Protein AF-X0X0L5-F1 (afdb_monomer_lite)

Structure (mmCIF, N/CA/C/O backbone):
data_AF-X0X0L5-F1
#
_entry.id   AF-X0X0L5-F1
#
loop_
_atom_site.group_PDB
_atom_site.id
_atom_site.type_symbol
_atom_site.label_atom_id
_atom_site.label_alt_id
_atom_site.label_comp_id
_atom_site.label_asym_id
_atom_site.label_entity_id
_atom_site.label_seq_id
_atom_site.pdbx_PDB_ins_code
_atom_site.Cartn_x
_atom_site.Cartn_y
_atom_site.Cartn_z
_atom_site.occupancy
_atom_site.B_iso_or_equiv
_atom_site.auth_seq_id
_atom_site.auth_comp_id
_atom_site.auth_asym_id
_atom_site.auth_atom_id
_atom_site.pdbx_PDB_model_num
ATOM 1 N N . PHE A 1 1 ? 2.463 5.884 8.903 1.00 84.94 1 PHE A N 1
ATOM 2 C CA . PHE A 1 1 ? 1.160 5.213 8.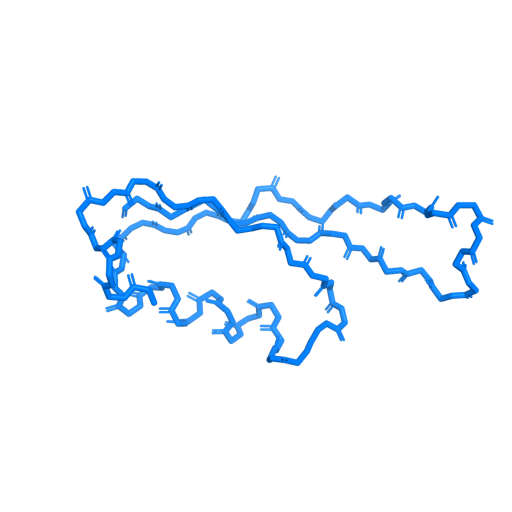733 1.00 84.94 1 PHE A CA 1
ATOM 3 C C . PHE A 1 1 ? 0.185 5.496 9.872 1.00 84.94 1 PHE A C 1
ATOM 5 O O . PHE A 1 1 ? -0.965 5.743 9.560 1.00 84.94 1 PHE A O 1
ATOM 12 N N . ASN A 1 2 ? 0.647 5.629 11.123 1.00 87.12 2 ASN A N 1
ATOM 13 C CA . ASN A 1 2 ? -0.156 6.038 12.294 1.00 87.12 2 ASN A CA 1
ATOM 14 C C . ASN A 1 2 ? -1.193 7.161 12.060 1.00 87.12 2 ASN A C 1
ATOM 16 O O . ASN A 1 2 ? -2.332 7.056 12.477 1.00 87.12 2 ASN A O 1
ATOM 20 N N . LYS A 1 3 ? -0.830 8.236 11.343 1.00 88.94 3 LYS A N 1
ATOM 21 C CA . LYS A 1 3 ? -1.747 9.362 11.065 1.00 88.94 3 LYS A CA 1
ATOM 22 C C . LYS A 1 3 ? -3.023 8.955 10.302 1.00 88.94 3 LYS A C 1
ATOM 24 O O . LYS A 1 3 ? -4.010 9.675 10.362 1.00 88.94 3 LYS A O 1
ATOM 29 N N . PHE A 1 4 ? -2.983 7.848 9.564 1.00 89.69 4 PHE A N 1
ATOM 30 C CA . PHE A 1 4 ? -4.080 7.355 8.729 1.00 89.69 4 PHE A CA 1
ATOM 31 C C . PHE A 1 4 ? -4.614 6.008 9.229 1.00 89.69 4 PHE A C 1
ATOM 33 O O . PHE A 1 4 ? -5.156 5.246 8.436 1.00 89.69 4 PHE A O 1
ATOM 40 N N . GLU A 1 5 ? -4.428 5.688 10.512 1.00 87.69 5 GLU A N 1
ATOM 41 C CA . GLU A 1 5 ? -4.869 4.422 11.113 1.00 87.69 5 GLU A CA 1
ATOM 42 C C . GLU A 1 5 ? -6.372 4.171 10.910 1.00 87.69 5 GLU A C 1
ATOM 44 O O . GLU A 1 5 ? -6.743 3.073 10.515 1.00 87.69 5 GLU A O 1
ATOM 49 N N . ASP A 1 6 ? -7.210 5.208 10.977 1.00 89.06 6 ASP A N 1
ATOM 50 C CA . ASP A 1 6 ? -8.668 5.095 10.788 1.00 89.06 6 ASP A CA 1
ATOM 51 C C . ASP A 1 6 ? -9.145 5.314 9.334 1.00 89.06 6 ASP A C 1
ATOM 53 O O . ASP A 1 6 ? -10.318 5.580 9.082 1.00 89.06 6 ASP A O 1
ATOM 57 N N . SER A 1 7 ? -8.250 5.296 8.340 1.00 92.31 7 SER A N 1
ATOM 58 C CA . SER A 1 7 ? -8.595 5.592 6.934 1.00 92.31 7 SER A CA 1
ATOM 59 C C . SER A 1 7 ? -7.995 4.605 5.946 1.00 92.31 7 SER A C 1
ATOM 61 O O . SER A 1 7 ? -6.850 4.203 6.105 1.00 92.31 7 SER A O 1
ATOM 63 N N . ILE A 1 8 ? -8.701 4.286 4.861 1.00 91.88 8 ILE A N 1
ATOM 64 C CA . ILE A 1 8 ? -8.119 3.477 3.781 1.00 91.88 8 ILE A CA 1
ATOM 65 C C . ILE A 1 8 ? -6.939 4.241 3.167 1.00 91.88 8 ILE A C 1
ATOM 67 O O . ILE A 1 8 ? -7.087 5.379 2.718 1.00 91.88 8 ILE A O 1
ATOM 71 N N . LEU A 1 9 ? -5.768 3.610 3.144 1.00 92.06 9 LEU A N 1
ATOM 72 C CA . LEU A 1 9 ? -4.535 4.187 2.632 1.00 92.06 9 LEU A CA 1
ATOM 73 C C . LEU A 1 9 ? -4.065 3.414 1.402 1.00 92.06 9 LEU A C 1
ATOM 75 O O . LEU A 1 9 ? -3.768 2.223 1.478 1.00 92.06 9 LEU A O 1
ATOM 79 N N . VAL A 1 10 ? -3.947 4.115 0.276 1.00 91.12 10 VAL A N 1
ATOM 80 C CA . VAL A 1 10 ? -3.381 3.570 -0.960 1.00 91.12 10 VAL A CA 1
ATOM 81 C C . VAL A 1 10 ? -1.981 4.139 -1.154 1.00 91.12 10 VAL A C 1
ATOM 83 O O . VAL A 1 10 ? -1.803 5.357 -1.167 1.00 91.12 10 VAL A O 1
ATOM 86 N N . VAL A 1 11 ? -0.985 3.267 -1.297 1.00 89.50 11 VAL A N 1
ATOM 87 C CA . VAL A 1 11 ? 0.420 3.652 -1.475 1.00 89.50 11 VAL A CA 1
ATOM 88 C C . VAL A 1 11 ? 0.912 3.124 -2.814 1.00 89.50 11 VAL A C 1
ATOM 90 O O . VAL A 1 11 ? 1.013 1.914 -2.998 1.00 89.50 11 VAL A O 1
ATOM 93 N N . SER A 1 12 ? 1.240 4.033 -3.734 1.00 88.19 12 SER A N 1
ATOM 94 C CA . SER A 1 12 ? 2.048 3.709 -4.913 1.00 88.19 12 SER A CA 1
ATOM 95 C C . SER A 1 12 ? 3.522 3.873 -4.556 1.00 88.19 12 SER A C 1
ATOM 97 O O . SER A 1 12 ? 3.928 4.916 -4.034 1.00 88.19 12 SER A O 1
ATOM 99 N N . TYR A 1 13 ? 4.313 2.830 -4.786 1.00 88.69 13 TYR A N 1
ATOM 100 C CA . TYR A 1 13 ? 5.715 2.766 -4.402 1.00 88.69 13 TYR A CA 1
ATOM 101 C C . TYR A 1 13 ? 6.570 2.169 -5.520 1.00 88.69 13 TYR A C 1
ATOM 103 O O . TYR A 1 13 ? 6.115 1.335 -6.296 1.00 88.69 13 TYR A O 1
ATOM 111 N N . ARG A 1 14 ? 7.837 2.575 -5.612 1.00 83.31 14 ARG A N 1
ATOM 112 C CA . ARG A 1 14 ? 8.765 2.044 -6.622 1.00 83.31 14 ARG A CA 1
ATOM 113 C C . ARG A 1 14 ? 9.308 0.690 -6.171 1.00 83.31 14 ARG A C 1
ATOM 115 O O . ARG A 1 14 ? 9.713 0.559 -5.018 1.00 83.31 14 ARG A O 1
ATOM 122 N N . SER A 1 15 ? 9.397 -0.293 -7.067 1.00 80.94 15 SER A N 1
ATOM 123 C CA . SER A 1 15 ? 9.883 -1.637 -6.710 1.00 80.94 15 SER A CA 1
ATOM 124 C C . SER A 1 15 ? 11.336 -1.664 -6.229 1.00 80.94 15 SER A C 1
ATOM 126 O O . SER A 1 15 ? 11.694 -2.504 -5.407 1.00 80.94 15 SER A O 1
ATOM 128 N N . ASN A 1 16 ? 12.153 -0.706 -6.674 1.00 82.69 16 ASN A N 1
ATOM 129 C CA . ASN A 1 16 ? 13.536 -0.510 -6.241 1.00 82.69 16 ASN A CA 1
ATOM 130 C C . ASN A 1 16 ? 13.710 0.620 -5.208 1.00 82.69 16 ASN A C 1
ATOM 132 O O . ASN A 1 16 ? 14.809 1.159 -5.063 1.00 82.69 16 ASN A O 1
ATOM 136 N N . GLY A 1 17 ? 12.627 1.028 -4.542 1.00 80.88 17 GLY A N 1
ATOM 137 C CA . GLY A 1 17 ? 12.688 2.015 -3.470 1.00 80.88 17 GLY A CA 1
ATOM 138 C C . GLY A 1 17 ? 13.427 1.499 -2.231 1.00 80.88 17 GLY A C 1
ATOM 139 O O . GLY A 1 17 ? 13.540 0.294 -2.009 1.00 80.88 17 GLY A O 1
ATOM 140 N N . ILE A 1 18 ? 13.936 2.439 -1.431 1.00 86.44 18 ILE A N 1
ATOM 141 C CA . ILE A 1 18 ? 14.468 2.194 -0.086 1.00 86.44 18 ILE A CA 1
ATOM 142 C C . ILE A 1 18 ? 13.541 2.937 0.882 1.00 86.44 18 ILE A C 1
ATOM 144 O O . ILE A 1 18 ? 13.431 4.165 0.769 1.00 86.44 18 ILE A O 1
ATOM 148 N N . PRO A 1 19 ? 12.858 2.258 1.818 1.00 88.94 19 PRO A N 1
ATOM 149 C CA . PRO A 1 19 ? 12.898 0.819 2.118 1.00 88.94 19 PRO A CA 1
ATOM 150 C C . PRO A 1 19 ? 12.208 -0.068 1.058 1.00 88.94 19 PRO A C 1
ATOM 152 O O . PRO A 1 19 ? 11.411 0.413 0.261 1.00 88.94 19 PRO A O 1
ATOM 155 N N . SER A 1 20 ? 12.507 -1.369 1.048 1.00 89.56 20 SER A N 1
ATOM 156 C CA . SER A 1 20 ? 11.966 -2.334 0.076 1.00 89.56 20 SER A CA 1
ATOM 157 C C . SER A 1 20 ? 10.442 -2.502 0.175 1.00 89.56 20 SER A C 1
ATOM 159 O O . SER A 1 20 ? 9.824 -2.214 1.201 1.00 89.56 20 SER A O 1
ATOM 161 N N . GLY A 1 21 ? 9.809 -3.049 -0.871 1.00 88.00 21 GLY A N 1
ATOM 162 C CA . GLY A 1 21 ? 8.363 -3.318 -0.865 1.00 88.00 21 GLY A CA 1
ATOM 163 C C . GLY A 1 21 ? 7.897 -4.197 0.307 1.00 88.00 21 GLY A C 1
ATOM 164 O O . GLY A 1 21 ? 6.852 -3.936 0.900 1.00 88.00 21 GLY A O 1
ATOM 165 N N . ALA A 1 22 ? 8.702 -5.188 0.704 1.00 89.06 22 ALA A N 1
ATOM 166 C CA . ALA A 1 22 ? 8.414 -6.040 1.859 1.00 89.06 22 ALA A CA 1
ATOM 167 C C . ALA A 1 22 ? 8.474 -5.266 3.189 1.00 89.06 22 ALA A C 1
ATOM 169 O O . ALA A 1 22 ? 7.663 -5.498 4.086 1.00 89.06 22 ALA A O 1
ATOM 170 N N . GLU A 1 23 ? 9.397 -4.312 3.310 1.00 92.31 23 GLU A N 1
ATOM 171 C CA . GLU A 1 23 ? 9.489 -3.436 4.479 1.00 92.31 23 GLU A CA 1
ATOM 172 C C . GLU A 1 23 ? 8.321 -2.446 4.530 1.00 92.31 23 GLU A C 1
ATOM 174 O O . GLU A 1 23 ? 7.741 -2.245 5.595 1.00 92.31 23 GLU A O 1
ATOM 179 N N . ILE A 1 24 ? 7.911 -1.881 3.387 1.00 91.56 24 ILE A N 1
ATOM 180 C CA . ILE A 1 24 ? 6.699 -1.051 3.297 1.00 91.56 24 ILE A CA 1
ATOM 181 C C . ILE A 1 24 ? 5.467 -1.849 3.742 1.00 91.56 24 ILE A C 1
ATOM 183 O O . ILE A 1 24 ? 4.696 -1.363 4.569 1.00 91.56 24 ILE A O 1
ATOM 187 N N . MET A 1 25 ? 5.314 -3.088 3.266 1.00 90.25 25 MET A N 1
ATOM 188 C CA . MET A 1 25 ? 4.246 -4.001 3.689 1.00 90.25 25 MET A CA 1
ATOM 189 C C . MET A 1 25 ? 4.267 -4.232 5.209 1.00 90.25 25 MET A C 1
ATOM 191 O O . MET A 1 25 ? 3.228 -4.136 5.863 1.00 90.25 25 MET A O 1
ATOM 195 N N . ALA A 1 26 ? 5.438 -4.503 5.794 1.00 92.25 26 ALA A N 1
ATOM 196 C CA . ALA A 1 26 ? 5.577 -4.703 7.238 1.00 92.25 26 ALA A CA 1
ATOM 197 C C . ALA A 1 26 ? 5.216 -3.438 8.036 1.00 92.25 26 ALA A C 1
ATOM 199 O O . ALA A 1 26 ? 4.526 -3.511 9.055 1.00 92.25 26 ALA A O 1
ATOM 200 N N . LEU A 1 27 ? 5.635 -2.267 7.549 1.00 91.94 27 LEU A N 1
ATOM 201 C CA . LEU A 1 27 ? 5.301 -0.982 8.156 1.00 91.94 27 LEU A CA 1
ATOM 202 C C . LEU A 1 27 ? 3.803 -0.679 8.066 1.00 91.94 27 LEU A C 1
ATOM 204 O O . LEU A 1 27 ? 3.249 -0.153 9.027 1.00 91.94 27 LEU A O 1
ATOM 208 N N . LEU A 1 28 ? 3.143 -1.001 6.950 1.00 91.81 28 LEU A N 1
ATOM 209 C CA . LEU A 1 28 ? 1.696 -0.840 6.803 1.00 91.81 28 LEU A CA 1
ATOM 210 C C . LEU A 1 28 ? 0.951 -1.752 7.782 1.00 91.81 28 LEU A C 1
ATOM 212 O O . LEU A 1 28 ? 0.140 -1.255 8.557 1.00 91.81 28 LEU A O 1
ATOM 216 N N . LYS A 1 29 ? 1.309 -3.043 7.840 1.00 91.62 29 LYS A N 1
ATOM 217 C CA . LYS A 1 29 ? 0.694 -4.035 8.745 1.00 91.62 29 LYS A CA 1
ATOM 218 C C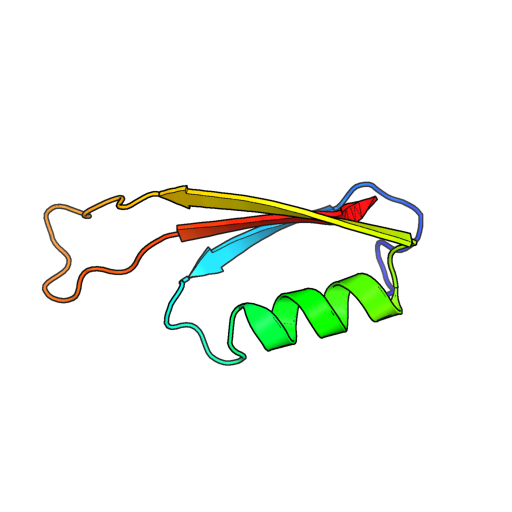 . LYS A 1 29 ? 0.822 -3.692 10.230 1.00 91.62 29 LYS A C 1
ATOM 220 O O . LYS A 1 29 ? 0.036 -4.169 11.037 1.00 91.62 29 LYS A O 1
ATOM 225 N N . LYS A 1 30 ? 1.794 -2.858 10.610 1.00 92.88 30 LYS A N 1
ATOM 226 C CA . LYS A 1 30 ? 1.929 -2.374 11.992 1.00 92.88 30 LYS A CA 1
ATOM 227 C C . LYS A 1 30 ? 0.775 -1.458 12.423 1.00 92.88 30 LYS A C 1
ATOM 229 O O . LYS A 1 30 ? 0.497 -1.376 13.612 1.00 92.88 30 LYS A O 1
ATOM 234 N N . TYR A 1 31 ? 0.149 -0.758 11.478 1.00 90.38 31 TYR A N 1
ATOM 235 C CA . TYR A 1 31 ? -0.890 0.247 11.744 1.00 90.38 31 TYR A CA 1
ATOM 236 C C . TYR A 1 31 ? -2.214 -0.056 11.029 1.00 90.38 31 TYR A C 1
ATOM 238 O O . TYR A 1 31 ? -3.125 0.763 11.064 1.00 90.38 31 TYR A O 1
ATOM 246 N N . LYS A 1 32 ? -2.293 -1.168 10.292 1.00 89.94 32 LYS A N 1
ATOM 247 C CA . LYS A 1 32 ? -3.413 -1.515 9.414 1.00 89.94 32 LYS A CA 1
ATOM 248 C C . LYS A 1 32 ? -3.733 -2.989 9.560 1.00 89.94 32 LYS A C 1
ATOM 250 O O . LYS A 1 32 ? -2.821 -3.814 9.505 1.00 89.94 32 LYS A O 1
ATOM 255 N N . GLY A 1 33 ? -5.012 -3.301 9.758 1.00 85.50 33 GLY A N 1
ATOM 256 C CA . GLY A 1 33 ? -5.465 -4.673 9.989 1.00 85.50 33 GLY A CA 1
ATOM 257 C C . GLY A 1 33 ? -5.385 -5.520 8.723 1.00 85.50 33 GLY A C 1
ATOM 258 O O . GLY A 1 33 ? -5.043 -6.700 8.783 1.00 85.50 33 GLY A O 1
ATOM 259 N N . GLU A 1 34 ? -5.627 -4.897 7.570 1.00 88.81 34 GLU A N 1
ATOM 260 C CA . GLU A 1 34 ? -5.589 -5.553 6.268 1.00 88.81 34 GLU A CA 1
ATOM 261 C C . GLU A 1 34 ? -4.696 -4.758 5.313 1.00 88.81 34 GLU A C 1
ATOM 263 O O . GLU A 1 34 ? -4.853 -3.550 5.152 1.00 88.81 34 GLU A O 1
ATOM 268 N N . VAL A 1 35 ? -3.734 -5.433 4.681 1.00 90.69 35 VAL A N 1
ATOM 269 C CA . VAL A 1 35 ? -2.860 -4.834 3.666 1.00 90.69 35 VAL A CA 1
ATOM 270 C C . VAL A 1 35 ? -2.777 -5.782 2.483 1.00 90.69 35 VAL A C 1
ATOM 272 O O . VAL A 1 35 ? -2.261 -6.895 2.609 1.00 90.69 35 VAL A O 1
ATOM 275 N N . GLU A 1 36 ? -3.265 -5.321 1.340 1.00 89.31 36 GLU A N 1
ATOM 276 C CA . GLU A 1 36 ? -3.234 -6.038 0.072 1.00 89.31 36 GLU A CA 1
ATOM 277 C C . GLU A 1 36 ? -2.213 -5.396 -0.868 1.00 89.31 36 GLU A C 1
ATOM 279 O O . GLU A 1 36 ? -2.192 -4.179 -1.059 1.00 89.31 36 GLU A O 1
ATOM 284 N N . GLU A 1 37 ? -1.371 -6.219 -1.487 1.00 86.12 37 GLU A N 1
ATOM 285 C CA . GLU A 1 37 ? -0.513 -5.794 -2.592 1.00 86.12 37 GLU A CA 1
ATOM 286 C C . GLU A 1 37 ? -1.253 -6.058 -3.909 1.00 86.12 37 GLU A C 1
ATOM 288 O O . GLU A 1 37 ? -1.505 -7.202 -4.285 1.00 86.12 37 GLU A O 1
ATOM 293 N N . VAL A 1 38 ? -1.634 -4.992 -4.611 1.00 76.94 38 VAL A N 1
ATOM 294 C CA . VAL A 1 38 ? -2.601 -5.041 -5.721 1.00 76.94 38 VAL A CA 1
ATOM 295 C C . VAL A 1 38 ? -1.942 -5.263 -7.094 1.00 76.94 38 VAL A C 1
ATOM 297 O O . VAL A 1 38 ? -2.661 -5.356 -8.086 1.00 76.94 38 VAL A O 1
ATOM 300 N N . LYS A 1 39 ? -0.608 -5.439 -7.150 1.00 69.62 39 LYS A N 1
ATOM 301 C CA . LYS A 1 39 ? 0.247 -5.981 -8.246 1.00 69.62 39 LYS A CA 1
ATOM 302 C C . LYS A 1 39 ? 1.492 -5.118 -8.481 1.00 69.62 39 LYS A C 1
ATOM 304 O O . LYS A 1 39 ? 1.416 -3.894 -8.420 1.00 69.62 39 LYS A O 1
ATOM 309 N N . ARG A 1 40 ? 2.580 -5.778 -8.906 1.00 67.06 40 ARG A N 1
ATOM 310 C CA . ARG A 1 40 ? 3.622 -5.199 -9.768 1.00 67.06 40 ARG A CA 1
ATOM 311 C C . ARG A 1 40 ? 3.052 -5.022 -11.168 1.00 67.06 40 ARG A C 1
ATOM 313 O O . ARG A 1 40 ? 2.668 -6.010 -11.794 1.00 67.06 40 ARG A O 1
ATOM 320 N N . LYS A 1 41 ? 2.966 -3.792 -11.665 1.00 61.75 41 LYS A N 1
ATOM 321 C CA . LYS A 1 41 ? 2.798 -3.570 -13.105 1.00 61.75 41 LYS A CA 1
ATOM 322 C C . LYS A 1 41 ? 4.150 -3.181 -13.683 1.00 61.75 41 LYS A C 1
ATOM 324 O O . LYS A 1 41 ? 4.773 -2.231 -13.209 1.00 61.75 41 LYS A O 1
ATOM 329 N N . ASP A 1 42 ? 4.562 -3.896 -14.724 1.00 60.72 42 ASP A N 1
ATOM 330 C CA . ASP A 1 42 ? 5.715 -3.572 -15.564 1.00 60.72 42 ASP A CA 1
ATOM 331 C C . ASP A 1 42 ? 5.438 -2.308 -16.399 1.00 60.72 42 ASP A C 1
ATOM 333 O O . ASP A 1 42 ? 5.363 -2.338 -17.629 1.00 60.72 42 ASP A O 1
ATOM 337 N N . TYR A 1 43 ? 5.224 -1.166 -15.743 1.00 60.00 43 TYR A N 1
ATOM 338 C CA . TYR A 1 43 ? 5.136 0.115 -16.432 1.00 60.00 43 TYR A CA 1
ATOM 339 C C . TYR A 1 43 ? 6.541 0.566 -16.821 1.00 60.00 43 TYR A C 1
ATOM 341 O O . TYR A 1 43 ? 7.259 1.229 -16.074 1.00 60.00 43 TYR A O 1
ATOM 349 N N . LYS A 1 44 ? 6.946 0.208 -18.041 1.00 52.47 44 LYS A N 1
ATOM 350 C CA . LYS A 1 44 ? 8.165 0.739 -18.646 1.00 52.47 44 LYS A CA 1
ATOM 351 C C . LYS A 1 44 ? 7.931 2.190 -19.067 1.00 52.47 44 LYS A C 1
ATOM 353 O O . LYS A 1 44 ? 7.371 2.457 -20.129 1.00 52.47 44 LYS A O 1
ATOM 358 N N . TYR A 1 45 ? 8.393 3.137 -18.255 1.00 57.72 45 TYR A N 1
ATOM 359 C CA . TYR A 1 45 ? 8.505 4.530 -18.684 1.00 57.72 45 TYR A CA 1
ATOM 360 C C . TYR A 1 45 ? 9.479 4.620 -19.866 1.00 57.72 45 TYR A C 1
ATOM 362 O O . TYR A 1 45 ? 10.624 4.185 -19.760 1.00 57.72 45 TYR A O 1
ATOM 370 N N . VAL A 1 46 ? 9.030 5.208 -20.983 1.00 62.25 46 VAL A N 1
ATOM 371 C CA . VAL A 1 46 ? 9.776 5.331 -22.258 1.00 62.25 46 VAL A CA 1
ATOM 372 C C . VAL A 1 46 ? 11.177 5.939 -22.091 1.00 62.25 46 VAL A C 1
ATOM 374 O O . VAL A 1 46 ? 12.062 5.656 -22.891 1.00 62.25 46 VAL A O 1
ATOM 377 N N . LE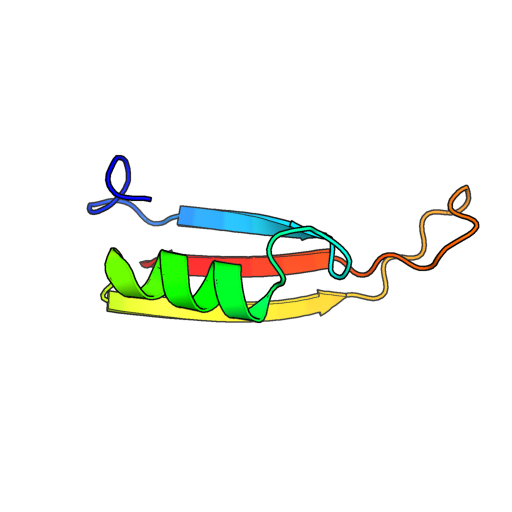U A 1 47 ? 11.393 6.729 -21.036 1.00 62.72 47 LEU A N 1
ATOM 378 C CA . LEU A 1 47 ? 12.645 7.435 -20.754 1.00 62.72 47 LEU A CA 1
ATOM 379 C C . LEU A 1 47 ? 13.460 6.837 -19.590 1.00 62.72 47 LEU A C 1
ATOM 381 O O . LEU A 1 47 ? 14.475 7.416 -19.208 1.00 62.72 47 LEU A O 1
ATOM 385 N N . SER A 1 48 ? 13.041 5.712 -18.997 1.00 56.41 48 SER A N 1
ATOM 386 C CA . SER A 1 48 ? 13.789 5.085 -17.899 1.00 56.41 48 SER A CA 1
ATOM 387 C C . SER A 1 48 ? 14.735 4.009 -18.429 1.00 56.41 48 SER A C 1
ATOM 389 O O . SER A 1 48 ? 14.297 3.001 -18.982 1.00 56.41 48 SER A O 1
AT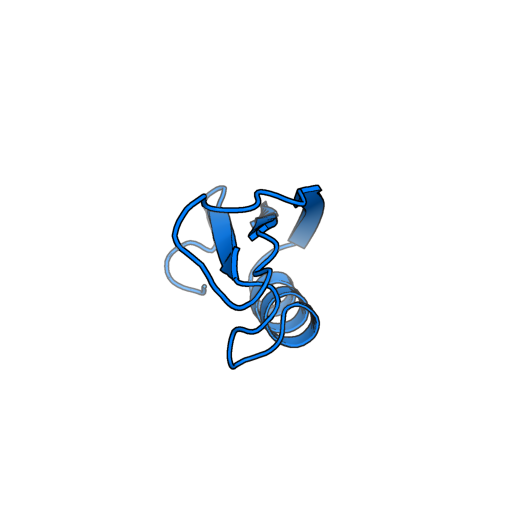OM 391 N N . ASN A 1 49 ? 16.041 4.201 -18.224 1.00 58.62 49 ASN A N 1
ATOM 392 C CA . ASN A 1 49 ? 17.067 3.218 -18.593 1.00 58.62 49 ASN A CA 1
ATOM 393 C C . ASN A 1 49 ? 17.041 1.973 -17.680 1.00 58.62 49 ASN A C 1
ATOM 395 O O . ASN A 1 49 ? 17.514 0.909 -18.067 1.00 58.62 49 ASN A O 1
ATOM 399 N N . ASN A 1 50 ? 16.437 2.097 -16.491 1.00 59.94 50 ASN A N 1
ATOM 400 C CA . ASN A 1 50 ? 16.228 1.010 -15.538 1.00 59.94 50 ASN A CA 1
ATOM 401 C C . ASN A 1 50 ? 14.720 0.750 -15.422 1.00 59.94 50 ASN A C 1
ATOM 403 O O . ASN A 1 50 ? 13.960 1.668 -15.103 1.00 59.94 50 ASN A O 1
ATOM 407 N N . GLY A 1 51 ? 14.274 -0.478 -15.692 1.00 58.56 51 GLY A N 1
ATOM 408 C CA . GLY A 1 51 ? 12.876 -0.876 -15.519 1.00 58.56 51 GLY A CA 1
ATOM 409 C C . GLY A 1 51 ? 12.486 -0.802 -14.046 1.00 58.56 51 GLY A C 1
ATOM 410 O O . GLY A 1 51 ? 12.830 -1.689 -13.275 1.00 58.56 51 GLY A O 1
ATOM 411 N N . SER A 1 52 ? 11.833 0.284 -13.635 1.00 62.53 52 SER A N 1
ATOM 412 C CA . SER A 1 52 ? 11.223 0.381 -12.311 1.00 62.53 52 SER A CA 1
ATOM 413 C C . SER A 1 52 ? 9.775 -0.065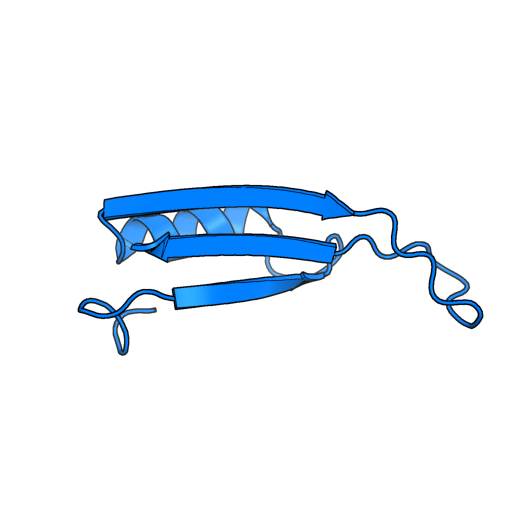 -12.419 1.00 62.53 52 SER A C 1
ATOM 415 O O . SER A 1 52 ? 8.992 0.583 -13.109 1.00 62.53 52 SER A O 1
ATOM 417 N N . GLU A 1 53 ? 9.433 -1.152 -11.742 1.00 75.38 53 GLU A N 1
ATOM 418 C CA . GLU A 1 53 ? 8.049 -1.596 -11.606 1.00 75.38 53 GLU A CA 1
ATOM 419 C C . GLU A 1 53 ? 7.369 -0.767 -10.509 1.00 75.38 53 GLU A C 1
ATOM 421 O O . GLU A 1 53 ? 8.015 -0.304 -9.559 1.00 75.38 53 GLU A O 1
ATOM 426 N N . GLU A 1 54 ? 6.059 -0.583 -10.619 1.00 79.94 54 GLU A N 1
ATOM 427 C CA . GLU A 1 54 ? 5.268 0.068 -9.574 1.00 79.94 54 GLU A CA 1
ATOM 428 C C . GLU A 1 54 ? 4.604 -0.986 -8.687 1.00 79.94 54 GLU A C 1
ATOM 430 O O . GLU A 1 54 ? 3.985 -1.926 -9.188 1.00 79.94 54 GLU A O 1
ATOM 435 N N . LEU A 1 55 ? 4.734 -0.812 -7.371 1.00 85.81 55 LEU A N 1
ATOM 436 C CA . LEU A 1 55 ? 4.058 -1.572 -6.326 1.00 85.81 55 LEU A CA 1
ATOM 437 C C . LEU A 1 55 ? 2.878 -0.756 -5.810 1.00 85.81 55 LEU A C 1
ATOM 439 O O . LEU A 1 55 ? 3.056 0.387 -5.387 1.00 85.81 55 LEU A O 1
ATOM 443 N N . LEU A 1 56 ? 1.688 -1.349 -5.798 1.00 90.19 56 LEU A N 1
ATOM 444 C CA . LEU A 1 56 ? 0.508 -0.727 -5.210 1.00 90.19 56 LEU A CA 1
ATOM 445 C C . LEU A 1 56 ? 0.090 -1.478 -3.949 1.00 90.19 56 LEU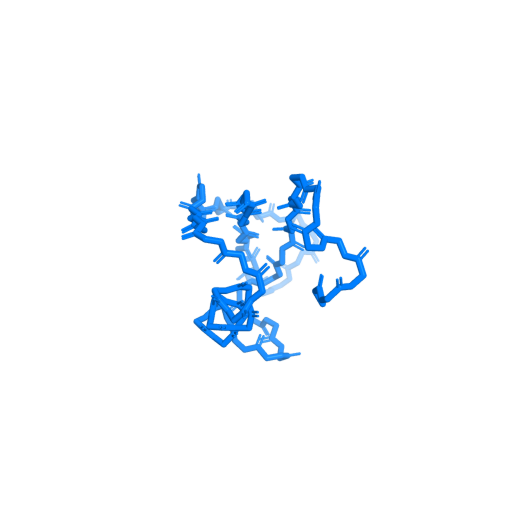 A C 1
ATOM 447 O O . LEU A 1 56 ? -0.207 -2.669 -4.014 1.00 90.19 56 LEU A O 1
ATOM 451 N N . PHE A 1 57 ? 0.014 -0.771 -2.826 1.00 91.00 57 PHE A N 1
ATOM 452 C CA . PHE A 1 57 ? -0.511 -1.293 -1.568 1.00 91.00 57 PHE A CA 1
ATOM 453 C C . PHE A 1 57 ? -1.847 -0.632 -1.251 1.00 91.00 57 PHE A C 1
ATOM 455 O O . PHE A 1 57 ? -1.961 0.592 -1.318 1.00 91.00 57 PHE A O 1
ATOM 462 N N . VAL A 1 58 ? -2.840 -1.430 -0.872 1.00 91.62 58 VAL A N 1
ATOM 463 C CA . VAL A 1 58 ? -4.122 -0.963 -0.342 1.00 91.62 58 VAL A CA 1
ATOM 464 C C . VAL A 1 58 ? -4.221 -1.453 1.091 1.00 91.62 58 VAL A C 1
ATOM 466 O O . VAL A 1 58 ? -4.266 -2.654 1.338 1.00 91.62 58 VAL A O 1
ATOM 469 N N . ALA A 1 59 ? -4.218 -0.520 2.035 1.00 91.25 59 ALA A N 1
ATOM 470 C CA . ALA A 1 59 ? -4.264 -0.814 3.455 1.00 91.25 59 ALA A CA 1
ATOM 471 C C . ALA A 1 59 ? -5.559 -0.277 4.071 1.00 91.25 59 ALA A C 1
ATOM 473 O O . ALA A 1 59 ? -5.869 0.906 3.910 1.00 91.25 59 ALA A O 1
ATOM 474 N N . LYS A 1 60 ? -6.303 -1.139 4.764 1.00 87.69 60 LYS A N 1
ATOM 475 C CA . LYS A 1 60 ? -7.559 -0.811 5.447 1.00 87.69 60 LYS A CA 1
ATOM 476 C C . LYS A 1 60 ? -7.324 -0.820 6.953 1.00 87.69 60 LYS A C 1
ATOM 478 O O . LYS A 1 60 ? -6.758 -1.807 7.483 1.00 87.69 60 LYS A O 1
#

Organism: NCBI:txid412755

Sequence (60 aa):
FNKFEDSILVVSYRSNGIPSGAEIMALLKKYKGEVEEVKRKDYKYVLSNNGSEELLFVAK

Radius of gyration: 12.52 Å; chains: 1; bounding box: 26×15×35 Å

Secondary structure (DSSP, 8-state):
-GGGTTS-EEEEEETT-SS-HHHHHHHHHTT-S-EEEEEEE----TT-SS-PPEEEEEE-

Foldseek 3Di:
DQVQLVHKDKDKDWCPDPVHPVVVQVVLVVSAVDKDWPDFDQPDDPPDPDRITIIIIIGD

pLDDT: mean 81.78, std 12.31, range [52.47, 92.88]